Protein AF-A0A949URL6-F1 (afdb_monomer_lite)

Secondary structure (DSSP, 8-state):
------S-----SEEEEEEE-SSEEEEEEE-TTEEEEEEEETTT--EEEEEEEPPHHHHHHHHHH-TTS-HHHHHHHHHHHHHHHHHHHHHHHHHHH-HHHHHHHHHHHHHHHHHHHHHHHHH--

Radius of gyration: 26.57 Å; chains: 1; bounding box: 59×35×74 Å

pLDDT: mean 86.91, std 13.61, range [35.41, 98.38]

Foldseek 3Di:
DPPDPPVPPDFDAAWDDWDDDPFKIWTWGDALQWIKIWIAGPVVRDIDIDTGGDDPVSSVVCLQVCPRPDPVSVVVNVVVVVVVVVVVVVVVVVLVVPVVCVVVVVVVVVVVVVVVVVVVVVVPD

Structure (mmCIF, N/CA/C/O backbone):
data_AF-A0A949URL6-F1
#
_entry.id   AF-A0A949URL6-F1
#
loop_
_atom_site.group_PDB
_atom_site.id
_atom_site.type_symbol
_atom_site.label_atom_id
_atom_site.label_alt_id
_atom_site.label_comp_id
_atom_site.label_asym_id
_atom_site.label_entity_id
_atom_site.label_seq_id
_atom_site.pdbx_PDB_ins_code
_atom_site.Cartn_x
_atom_site.Cartn_y
_atom_site.Cartn_z
_atom_site.occupancy
_atom_site.B_iso_or_equiv
_atom_site.auth_seq_id
_atom_site.auth_comp_id
_atom_site.auth_asym_id
_atom_site.auth_atom_id
_atom_site.pdbx_PDB_model_num
ATOM 1 N N . MET A 1 1 ? -20.071 1.019 42.632 1.00 35.41 1 MET A N 1
ATOM 2 C CA . MET A 1 1 ? -19.657 2.216 41.868 1.00 35.41 1 MET A CA 1
ATOM 3 C C . MET A 1 1 ? -19.314 1.781 40.452 1.00 35.41 1 MET A C 1
ATOM 5 O O . MET A 1 1 ? -18.217 1.295 40.223 1.00 35.41 1 MET A O 1
ATOM 9 N N . TYR A 1 2 ? -20.278 1.864 39.535 1.00 40.75 2 TYR A N 1
ATOM 10 C CA . TYR A 1 2 ? -20.090 1.543 38.118 1.00 40.75 2 TYR A CA 1
ATOM 11 C C . TYR A 1 2 ? -19.384 2.746 37.477 1.00 40.75 2 TYR A C 1
ATOM 13 O O . TYR A 1 2 ? -19.979 3.820 37.377 1.00 40.75 2 TYR A O 1
ATOM 21 N N . LYS A 1 3 ? -18.091 2.620 37.152 1.00 37.50 3 LYS A N 1
ATOM 22 C CA . LYS A 1 3 ? -17.360 3.667 36.428 1.00 37.50 3 LYS A CA 1
ATOM 23 C C . LYS A 1 3 ? -17.952 3.749 35.024 1.00 37.50 3 LYS A C 1
ATOM 25 O O . LYS A 1 3 ? -17.732 2.878 34.193 1.00 37.50 3 LYS A O 1
ATOM 30 N N . ARG A 1 4 ? -18.738 4.795 34.813 1.00 42.22 4 ARG A N 1
ATOM 31 C CA . ARG A 1 4 ? -19.220 5.279 33.527 1.00 42.22 4 ARG A CA 1
ATOM 32 C C . ARG A 1 4 ? -17.999 5.509 32.624 1.00 42.22 4 ARG A C 1
ATOM 34 O O . ARG A 1 4 ? -17.253 6.457 32.844 1.00 42.22 4 ARG A O 1
ATOM 41 N N . GLN A 1 5 ? -17.754 4.580 31.696 1.00 48.72 5 GLN A N 1
ATOM 42 C CA . GLN A 1 5 ? -16.789 4.713 30.602 1.00 48.72 5 GLN A CA 1
ATOM 43 C C . GLN A 1 5 ? -17.334 5.758 29.620 1.00 48.72 5 GLN A C 1
ATOM 45 O O . GLN A 1 5 ? -17.949 5.438 28.611 1.00 48.72 5 GLN A O 1
ATOM 50 N N . GLU A 1 6 ? -17.182 7.025 29.993 1.00 43.28 6 GLU A N 1
ATOM 51 C CA . GLU A 1 6 ? -17.348 8.194 29.122 1.00 43.28 6 GLU A CA 1
ATOM 52 C C . GLU A 1 6 ? -16.005 8.653 28.535 1.00 43.28 6 GLU A C 1
ATOM 54 O O . GLU A 1 6 ? -15.913 9.737 27.967 1.00 43.28 6 GLU A O 1
ATOM 59 N N . ASP A 1 7 ? -14.962 7.823 28.629 1.00 44.28 7 ASP A N 1
ATOM 60 C CA . ASP A 1 7 ? -13.796 7.979 27.771 1.00 44.28 7 ASP A CA 1
ATOM 61 C C . ASP A 1 7 ? -14.246 7.602 26.359 1.00 44.28 7 ASP A C 1
ATOM 63 O O . ASP A 1 7 ? -14.513 6.431 26.090 1.00 44.28 7 ASP A O 1
ATOM 67 N N . GLU A 1 8 ? -14.411 8.603 25.489 1.00 52.16 8 GLU A N 1
ATOM 68 C CA . GLU A 1 8 ? -14.660 8.445 24.055 1.00 52.16 8 GLU A CA 1
ATOM 69 C C . GLU A 1 8 ? -13.860 7.250 23.529 1.00 52.16 8 GLU A C 1
ATOM 71 O O . GLU A 1 8 ? -12.637 7.327 23.389 1.00 52.16 8 GLU A O 1
ATOM 76 N N . ALA A 1 9 ? -14.535 6.122 23.281 1.00 62.66 9 ALA A N 1
ATOM 77 C CA . ALA A 1 9 ? -13.891 4.932 22.756 1.00 62.66 9 ALA A CA 1
ATOM 78 C C . ALA A 1 9 ? -13.362 5.276 21.363 1.00 62.66 9 ALA A C 1
ATOM 80 O O . ALA A 1 9 ? -14.089 5.284 20.368 1.00 62.66 9 ALA A O 1
ATOM 81 N N . ARG A 1 10 ? -12.095 5.684 21.313 1.00 71.69 10 ARG A N 1
ATOM 82 C CA . ARG A 1 10 ? -11.473 6.246 20.125 1.00 71.69 10 ARG A CA 1
ATOM 83 C C . ARG A 1 10 ? -11.150 5.114 19.163 1.00 71.69 10 ARG A C 1
ATOM 85 O O . ARG A 1 10 ? -10.080 4.516 19.214 1.00 71.69 10 ARG A O 1
ATOM 92 N N . VAL A 1 11 ? -12.097 4.847 18.275 1.00 82.69 11 VAL A N 1
ATOM 93 C CA . VAL A 1 11 ? -11.948 3.906 17.165 1.00 82.69 11 VAL A CA 1
ATOM 94 C C . VAL A 1 11 ? -10.942 4.462 16.154 1.00 82.69 11 VAL A C 1
ATOM 96 O O . VAL A 1 11 ? -10.930 5.662 15.858 1.00 82.69 11 VAL A O 1
ATOM 99 N N . ILE A 1 12 ? -10.085 3.594 15.616 1.00 87.94 12 ILE A N 1
ATOM 100 C CA . ILE A 1 12 ? -9.118 3.929 14.570 1.00 87.94 12 ILE A CA 1
ATOM 101 C C . ILE A 1 12 ? -9.513 3.205 13.283 1.00 87.94 12 ILE A C 1
ATOM 103 O O . ILE A 1 12 ? -9.839 2.023 13.278 1.00 87.94 12 ILE A O 1
ATOM 107 N N . GLY A 1 13 ? -9.454 3.933 12.170 1.00 88.31 13 GLY A N 1
ATOM 108 C CA . GLY A 1 13 ? -9.759 3.391 10.851 1.00 88.31 13 GLY A CA 1
ATOM 109 C C . GLY A 1 13 ? -11.198 3.635 10.409 1.00 88.31 13 GLY A C 1
ATOM 110 O O . GLY A 1 13 ? -12.008 4.236 11.112 1.00 88.31 13 GLY A O 1
ATOM 111 N N . ALA A 1 14 ? -11.488 3.220 9.180 1.00 89.00 14 ALA A N 1
ATOM 112 C CA . ALA A 1 14 ? -12.812 3.318 8.585 1.00 89.00 14 ALA A CA 1
ATOM 113 C C . ALA A 1 14 ? -13.562 1.996 8.767 1.00 89.00 14 ALA A C 1
ATOM 115 O O . ALA A 1 14 ? -12.952 0.926 8.736 1.00 89.00 14 ALA A O 1
ATOM 116 N N . PHE A 1 15 ? -14.885 2.066 8.922 1.00 91.19 15 PHE A N 1
ATOM 117 C CA . PHE A 1 15 ? -15.724 0.871 8.953 1.00 91.19 15 PHE A CA 1
ATOM 118 C C . PHE A 1 15 ? -15.523 0.054 7.674 1.00 91.19 15 PHE A C 1
ATOM 120 O O . PHE A 1 15 ? -15.580 0.596 6.567 1.00 91.19 15 PHE A O 1
ATOM 127 N N . LYS A 1 16 ? -15.294 -1.249 7.836 1.00 91.75 16 LYS A N 1
ATOM 128 C CA . LYS A 1 16 ? -14.995 -2.150 6.723 1.00 91.75 16 LYS A CA 1
ATOM 129 C C . LYS A 1 16 ? -15.981 -3.290 6.599 1.00 91.75 16 LYS A C 1
ATOM 131 O O . LYS A 1 16 ? -16.385 -3.621 5.488 1.00 91.75 16 LYS A O 1
ATOM 136 N N . ALA A 1 17 ? -16.328 -3.906 7.719 1.00 92.81 17 ALA A N 1
ATOM 137 C CA . ALA A 1 17 ? -17.240 -5.032 7.738 1.00 92.81 17 ALA A CA 1
ATOM 138 C C . ALA A 1 17 ? -17.925 -5.138 9.097 1.00 92.81 17 ALA A C 1
ATOM 140 O O . ALA A 1 17 ? -17.345 -4.788 10.124 1.00 92.81 17 ALA A O 1
ATOM 141 N N . ALA A 1 18 ? -19.140 -5.666 9.075 1.00 93.38 18 ALA A N 1
ATOM 142 C CA . ALA A 1 18 ? -19.836 -6.155 10.247 1.00 93.38 18 ALA A CA 1
ATOM 143 C C . ALA A 1 18 ? -20.157 -7.627 10.004 1.00 93.38 18 ALA A C 1
ATOM 145 O O . ALA A 1 18 ? -20.690 -7.966 8.946 1.00 93.38 18 ALA A O 1
ATOM 146 N N . ASP A 1 19 ? -19.821 -8.469 10.968 1.00 93.31 19 ASP A N 1
ATOM 147 C CA . ASP A 1 19 ? -20.302 -9.839 11.048 1.00 93.31 19 ASP A CA 1
ATOM 148 C C . ASP A 1 19 ? -21.380 -9.894 12.130 1.00 93.31 19 ASP A C 1
ATOM 150 O O . ASP A 1 19 ? -21.182 -9.387 13.236 1.00 93.31 19 ASP A O 1
ATOM 154 N N . ILE A 1 20 ? -22.554 -10.414 11.784 1.00 93.12 20 ILE A N 1
ATOM 155 C CA . ILE A 1 20 ? -23.735 -10.390 12.647 1.00 93.12 20 ILE A CA 1
ATOM 156 C C . ILE A 1 20 ? -24.217 -11.824 12.807 1.00 93.12 20 ILE A C 1
ATOM 158 O O . ILE A 1 20 ? -24.828 -12.395 11.899 1.00 93.12 20 ILE A O 1
ATOM 162 N N . SER A 1 21 ? -24.009 -12.368 13.997 1.00 90.50 21 SER A N 1
ATOM 163 C CA . SER A 1 21 ? -24.449 -13.703 14.374 1.00 90.50 21 SER A CA 1
ATOM 164 C C . SER A 1 21 ? -25.707 -13.644 15.247 1.00 90.50 21 SER A C 1
ATOM 166 O O . SER A 1 21 ? -26.224 -12.583 15.624 1.00 90.50 21 SER A O 1
ATOM 168 N N . LYS A 1 22 ? -26.243 -14.822 15.592 1.00 87.44 22 LYS A N 1
ATOM 169 C CA . LYS A 1 22 ? -27.342 -14.924 16.568 1.00 87.44 22 LYS A CA 1
ATOM 170 C C . LYS A 1 22 ? -26.933 -14.439 17.960 1.00 87.44 22 LYS A C 1
ATOM 172 O O . LYS A 1 22 ? -27.757 -13.821 18.623 1.00 87.44 22 LYS A O 1
ATOM 177 N N . PHE A 1 23 ? -25.692 -14.707 18.360 1.00 88.69 23 PHE A N 1
ATOM 178 C CA . PHE A 1 23 ? -25.201 -14.494 19.723 1.00 88.69 23 PHE A CA 1
ATOM 179 C C . PHE A 1 23 ? -24.257 -13.296 19.846 1.00 88.69 23 PHE A C 1
ATOM 181 O O . PHE A 1 23 ? -24.221 -12.659 20.889 1.00 88.69 23 PHE A O 1
ATOM 188 N N . ASP A 1 24 ? -23.560 -12.933 18.772 1.00 89.50 24 ASP A N 1
ATOM 189 C CA . ASP A 1 24 ? -22.579 -11.851 18.764 1.00 89.50 24 ASP A CA 1
ATOM 190 C C . ASP A 1 24 ? -22.745 -10.917 17.556 1.00 89.50 24 ASP A C 1
ATOM 192 O O . ASP A 1 24 ? -23.417 -11.237 16.569 1.00 89.50 24 ASP A O 1
ATOM 196 N N . VAL A 1 25 ? -22.154 -9.729 17.663 1.00 92.88 25 VAL A N 1
ATOM 197 C CA . VAL A 1 25 ? -21.933 -8.793 16.559 1.00 92.88 25 VAL A CA 1
ATOM 198 C C . VAL A 1 25 ? -20.482 -8.342 16.598 1.00 92.88 25 VAL A C 1
ATOM 200 O O . VAL A 1 25 ? -20.031 -7.781 17.593 1.00 92.88 25 VAL A O 1
ATOM 203 N N . THR A 1 26 ? -19.762 -8.535 15.499 1.00 93.50 26 THR A N 1
ATOM 204 C CA . THR A 1 26 ? -18.368 -8.112 15.354 1.00 93.50 26 THR A CA 1
ATOM 205 C C . THR A 1 26 ? -18.260 -7.009 14.307 1.00 93.50 26 THR A C 1
ATOM 207 O O . THR A 1 26 ? -18.526 -7.236 13.128 1.00 93.50 26 THR A O 1
ATOM 210 N N . LEU A 1 27 ? -17.830 -5.812 14.698 1.00 93.56 27 LEU A N 1
ATOM 211 C CA . LEU A 1 27 ? -17.559 -4.701 13.784 1.00 93.56 27 LEU A CA 1
ATOM 212 C C . LEU A 1 27 ? -16.052 -4.559 13.585 1.00 93.56 27 LEU A C 1
ATOM 214 O O . LEU A 1 27 ? -15.284 -4.514 14.545 1.00 93.56 27 LEU A O 1
ATOM 218 N N . ARG A 1 28 ? -15.628 -4.451 12.327 1.00 93.62 28 ARG A N 1
ATOM 219 C CA . ARG A 1 28 ? -14.226 -4.280 11.951 1.00 93.62 28 ARG A CA 1
ATOM 220 C C . ARG A 1 28 ? -14.010 -2.922 11.310 1.00 93.62 28 ARG A C 1
ATOM 222 O O . ARG A 1 28 ? -14.601 -2.606 10.271 1.00 93.62 28 ARG A O 1
ATOM 229 N N . TYR A 1 29 ? -13.099 -2.167 11.899 1.00 93.44 29 TYR A N 1
ATOM 230 C CA . TYR A 1 29 ? -12.584 -0.915 11.379 1.00 93.44 29 TYR A CA 1
ATOM 231 C C . TYR A 1 29 ? -11.135 -1.136 10.967 1.00 93.44 29 TYR A C 1
ATOM 233 O O . TYR A 1 29 ? -10.354 -1.719 11.715 1.00 93.44 29 TYR A O 1
ATOM 241 N N . THR A 1 30 ? -10.786 -0.702 9.762 1.00 92.25 30 THR A N 1
ATOM 242 C CA . THR A 1 30 ? -9.428 -0.844 9.236 1.00 92.25 30 THR A CA 1
ATOM 243 C C . THR A 1 30 ? -8.929 0.495 8.743 1.00 92.25 30 THR A C 1
ATOM 245 O O . THR A 1 30 ? -9.663 1.257 8.103 1.00 92.25 30 THR A O 1
ATOM 248 N N . GLY A 1 31 ? -7.670 0.798 9.025 1.00 91.44 31 GLY A N 1
ATOM 249 C CA . GLY A 1 31 ? -7.067 2.047 8.600 1.00 91.44 31 GLY A CA 1
ATOM 250 C C . GLY A 1 31 ? -5.563 1.953 8.442 1.00 91.44 31 GLY A C 1
ATOM 251 O O . GLY A 1 31 ? -4.886 1.077 8.963 1.00 91.44 31 GLY A O 1
ATOM 252 N N . VAL A 1 32 ? -5.005 2.945 7.754 1.00 92.50 32 VAL A N 1
ATOM 253 C CA . VAL A 1 32 ? -3.552 3.054 7.571 1.00 92.50 32 VAL A CA 1
ATOM 254 C C . VAL A 1 32 ? -2.805 3.117 8.912 1.00 92.50 32 VAL A C 1
ATOM 256 O O . VAL A 1 32 ? -1.683 2.630 9.011 1.00 92.50 32 VAL A O 1
ATOM 259 N N . LYS A 1 33 ? -3.432 3.713 9.934 1.00 91.25 33 LYS A N 1
ATOM 260 C CA . LYS A 1 33 ? -2.859 3.954 11.268 1.00 91.25 33 LYS A CA 1
ATOM 261 C C . LYS A 1 33 ? -3.126 2.835 12.278 1.00 91.25 33 LYS A C 1
ATOM 263 O O . LYS A 1 33 ? -2.661 2.948 13.408 1.00 91.25 33 LYS A O 1
ATOM 268 N N . GLY A 1 34 ? -3.860 1.797 11.901 1.00 91.06 34 GLY A N 1
ATOM 269 C CA . GLY A 1 34 ? -4.278 0.741 12.811 1.00 91.06 34 GLY A CA 1
ATOM 270 C C . GLY A 1 34 ? -5.721 0.337 12.583 1.00 91.06 34 GLY A C 1
ATOM 271 O O . GLY A 1 34 ? -6.454 0.992 11.831 1.00 91.06 34 GLY A O 1
ATOM 272 N N . ASP A 1 35 ? -6.089 -0.724 13.281 1.00 92.44 35 ASP A N 1
ATOM 273 C CA . ASP A 1 35 ? -7.371 -1.391 13.160 1.00 92.44 35 ASP A CA 1
ATOM 274 C C . ASP A 1 35 ? -8.112 -1.336 14.498 1.00 92.44 35 ASP A C 1
ATOM 276 O O . ASP A 1 35 ? -7.535 -1.120 15.568 1.00 92.44 35 ASP A O 1
ATOM 280 N N . THR A 1 36 ? -9.429 -1.474 14.445 1.00 94.19 36 THR A N 1
ATOM 281 C CA . THR A 1 36 ? -10.255 -1.598 15.644 1.00 94.19 36 THR A CA 1
ATOM 282 C C . THR A 1 36 ? -11.273 -2.702 15.440 1.00 94.19 36 THR A C 1
ATOM 284 O O . THR A 1 36 ? -11.970 -2.746 14.421 1.00 94.19 36 THR A O 1
ATOM 287 N N . LEU A 1 37 ? -11.354 -3.592 16.420 1.00 92.88 37 LEU A N 1
ATOM 288 C CA . LEU A 1 37 ? -12.338 -4.653 16.499 1.00 92.88 37 LEU A CA 1
ATOM 289 C C . LEU A 1 37 ? -13.305 -4.317 17.630 1.00 92.88 37 LEU A C 1
ATOM 291 O O . LEU A 1 37 ? -12.890 -4.074 18.757 1.00 92.88 37 LEU A O 1
ATOM 295 N N . VAL A 1 38 ? -14.594 -4.277 17.320 1.00 92.62 38 VAL A N 1
ATOM 296 C CA . VAL A 1 38 ? -15.643 -4.118 18.327 1.00 92.62 38 VAL A CA 1
ATOM 297 C C . VAL A 1 38 ? -16.425 -5.415 18.364 1.00 92.62 38 VAL A C 1
ATOM 299 O O . VAL A 1 38 ? -17.041 -5.784 17.365 1.00 92.62 38 VAL A O 1
ATOM 302 N N . PHE A 1 39 ? -16.390 -6.100 19.494 1.00 92.12 39 PHE A N 1
ATOM 303 C CA . PHE A 1 39 ? -17.141 -7.319 19.739 1.00 92.12 39 PHE A CA 1
ATOM 304 C C . PHE A 1 39 ? -18.300 -7.009 20.684 1.00 92.12 39 PHE A C 1
ATOM 306 O O . PHE A 1 39 ? -18.098 -6.421 21.741 1.00 92.12 39 PHE A O 1
ATOM 313 N N . ILE A 1 40 ? -19.521 -7.367 20.304 1.00 92.06 40 ILE A N 1
ATOM 314 C CA . ILE A 1 40 ? -20.729 -7.119 21.092 1.00 92.06 40 ILE A CA 1
ATOM 315 C C . ILE A 1 40 ? -21.413 -8.457 21.332 1.00 92.06 40 ILE A C 1
ATOM 317 O O . ILE A 1 40 ? -21.884 -9.094 20.390 1.00 92.06 40 ILE A O 1
ATOM 321 N N . ASP A 1 41 ? -21.516 -8.850 22.592 1.00 91.50 41 ASP A N 1
ATOM 322 C CA . ASP A 1 41 ? -22.320 -9.987 23.020 1.00 91.50 41 ASP A CA 1
ATOM 323 C C . ASP A 1 41 ? -23.794 -9.557 23.101 1.00 91.50 41 ASP A C 1
ATOM 325 O O . ASP A 1 41 ? -24.153 -8.583 23.771 1.00 91.50 41 ASP A O 1
ATOM 329 N N . ARG A 1 42 ? -24.667 -10.267 22.382 1.00 87.69 42 ARG A N 1
ATOM 330 C CA . ARG A 1 42 ? -26.097 -9.944 22.289 1.00 87.69 42 ARG A CA 1
ATOM 331 C C . ARG A 1 42 ? -26.919 -10.497 23.449 1.00 87.69 42 ARG A C 1
ATOM 333 O O . ARG A 1 42 ? -28.033 -10.017 23.654 1.00 87.69 42 ARG A O 1
ATOM 340 N N . GLU A 1 43 ? -26.417 -11.496 24.166 1.00 88.75 43 GLU A N 1
ATOM 341 C CA . GLU A 1 43 ? -27.088 -12.079 25.330 1.00 88.75 43 GLU A CA 1
ATOM 342 C C . GLU A 1 43 ? -26.849 -11.229 26.577 1.00 88.75 43 GLU A C 1
ATOM 344 O O . GLU A 1 43 ? -27.777 -10.977 27.348 1.00 88.75 43 GLU A O 1
ATOM 349 N N . THR A 1 44 ? -25.616 -10.751 26.756 1.00 86.88 44 THR A N 1
ATOM 350 C CA . THR A 1 44 ? -25.229 -9.941 27.921 1.00 86.88 44 THR A CA 1
ATOM 351 C C . THR A 1 44 ? -25.325 -8.437 27.666 1.00 86.88 44 THR A C 1
ATOM 353 O O . THR A 1 44 ? -25.420 -7.656 28.614 1.00 86.88 44 THR A O 1
ATOM 356 N N . GLY A 1 45 ? -25.319 -8.017 26.397 1.00 83.56 45 GLY A N 1
ATOM 357 C CA . GLY A 1 45 ? -25.280 -6.608 26.000 1.00 83.56 45 GLY A CA 1
ATOM 358 C C . GLY A 1 45 ? -23.925 -5.939 26.252 1.00 83.56 45 GLY A C 1
ATOM 359 O O . GLY A 1 45 ? -23.836 -4.711 26.192 1.00 83.56 45 GLY A O 1
ATOM 360 N N . LEU A 1 46 ? -22.884 -6.717 26.563 1.00 87.31 46 LEU A N 1
ATOM 361 C CA . LEU A 1 46 ? -21.533 -6.214 26.793 1.00 87.31 46 LEU A CA 1
ATOM 362 C C . LEU A 1 46 ? -20.813 -5.997 25.460 1.00 87.31 46 LEU A C 1
ATOM 364 O O . LEU A 1 46 ? -20.854 -6.847 24.572 1.00 87.31 46 LEU A O 1
ATOM 368 N N . ALA A 1 47 ? -20.141 -4.853 25.336 1.00 87.38 47 ALA A N 1
ATOM 369 C CA . ALA A 1 47 ? -19.315 -4.515 24.186 1.00 87.38 47 ALA A CA 1
ATOM 370 C C . ALA A 1 47 ? -17.847 -4.401 24.610 1.00 87.38 47 ALA A C 1
ATOM 372 O O . ALA A 1 47 ? -17.518 -3.655 25.534 1.00 87.38 47 ALA A O 1
ATOM 373 N N . GLU A 1 48 ? -16.977 -5.118 23.912 1.00 89.50 48 GLU A N 1
ATOM 374 C CA . GLU A 1 48 ? -15.528 -5.080 24.058 1.00 89.50 48 GLU A CA 1
ATOM 375 C C . GLU A 1 48 ? -14.909 -4.430 22.818 1.00 89.50 48 GLU A C 1
ATOM 377 O O . GLU A 1 48 ? -15.312 -4.692 21.684 1.00 89.50 48 GLU A O 1
ATOM 382 N N . ILE A 1 49 ? -13.956 -3.525 23.036 1.00 90.06 49 ILE A N 1
ATOM 383 C CA . ILE A 1 49 ? -13.311 -2.755 21.973 1.00 90.06 49 ILE A CA 1
ATOM 384 C C . ILE A 1 49 ? -11.812 -3.005 22.058 1.00 90.06 49 ILE A C 1
ATOM 386 O O . ILE A 1 49 ? -11.165 -2.614 23.029 1.00 90.06 49 ILE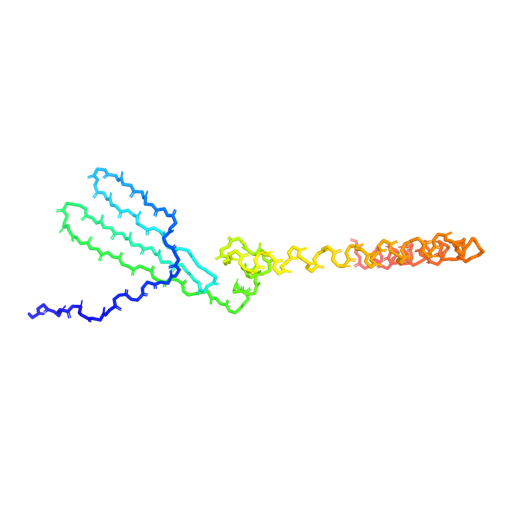 A O 1
ATOM 390 N N . GLU A 1 50 ? -11.264 -3.612 21.015 1.00 90.44 50 GLU A N 1
ATOM 391 C CA . GLU A 1 50 ? -9.839 -3.867 20.858 1.00 90.44 50 GLU A CA 1
ATOM 392 C C . GLU A 1 50 ? -9.276 -2.931 19.786 1.00 90.44 50 GLU A C 1
ATOM 394 O O . GLU A 1 50 ? -9.699 -2.948 18.629 1.00 90.44 50 GLU A O 1
ATOM 399 N N . VAL A 1 51 ? -8.331 -2.074 20.177 1.00 91.38 51 VAL A N 1
ATOM 400 C CA . VAL A 1 51 ? -7.668 -1.123 19.275 1.00 91.38 51 VAL A CA 1
ATOM 401 C C . VAL A 1 51 ? -6.225 -1.562 19.077 1.00 91.38 51 VAL A C 1
ATOM 403 O O . VAL A 1 51 ? -5.442 -1.556 20.026 1.00 91.38 51 VAL A O 1
ATOM 406 N N . GLU A 1 52 ? -5.857 -1.873 17.835 1.00 91.38 52 GLU A N 1
ATOM 407 C CA . GLU A 1 52 ? -4.501 -2.275 17.465 1.00 91.38 52 GLU A CA 1
ATOM 408 C C . GLU A 1 52 ? -3.828 -1.159 16.640 1.00 91.38 52 GLU A C 1
ATOM 410 O O . GLU A 1 52 ? -4.065 -1.028 15.432 1.00 91.38 52 GLU A O 1
ATOM 415 N N . PRO A 1 53 ? -3.006 -0.292 17.264 1.00 90.94 53 PRO A N 1
ATOM 416 C CA . PRO A 1 53 ? -2.317 0.774 16.548 1.00 90.94 53 PRO A CA 1
ATOM 417 C C . PRO A 1 53 ? -1.204 0.208 15.659 1.00 90.94 53 PRO A C 1
ATOM 419 O O . PRO A 1 53 ? -0.377 -0.594 16.089 1.00 90.94 53 PRO A O 1
ATOM 422 N N . ALA A 1 54 ? -1.124 0.691 14.420 1.00 91.81 54 ALA A N 1
ATOM 423 C CA . ALA A 1 54 ? -0.074 0.283 13.499 1.00 91.81 54 ALA A CA 1
ATOM 424 C C . ALA A 1 54 ? 1.283 0.890 13.895 1.00 91.81 54 ALA A C 1
ATOM 426 O O . ALA A 1 54 ? 1.404 2.086 14.174 1.00 91.81 54 ALA A O 1
ATOM 427 N N . SER A 1 55 ? 2.336 0.074 13.838 1.00 93.94 55 SER A N 1
ATOM 428 C CA . SER A 1 55 ? 3.721 0.541 13.947 1.00 93.94 55 SER A CA 1
ATOM 429 C C . SER A 1 55 ? 4.130 1.385 12.730 1.00 93.94 55 SER A C 1
ATOM 431 O O . SER A 1 55 ? 3.520 1.293 11.666 1.00 93.94 55 SER A O 1
ATOM 433 N N . LEU A 1 56 ? 5.203 2.179 12.839 1.00 95.12 56 LEU A N 1
ATOM 434 C CA . LEU A 1 56 ? 5.696 3.008 11.724 1.00 95.12 56 LEU A CA 1
ATOM 435 C C . LEU A 1 56 ? 5.976 2.196 10.451 1.00 95.12 56 LEU A C 1
ATOM 437 O O . LEU A 1 56 ? 5.637 2.630 9.352 1.00 95.12 56 LEU A O 1
ATOM 441 N N . THR A 1 57 ? 6.555 1.003 10.594 1.00 94.75 57 THR A N 1
ATOM 442 C CA . THR A 1 57 ? 6.820 0.098 9.469 1.00 94.75 57 THR A CA 1
ATOM 443 C C . THR A 1 57 ? 5.524 -0.382 8.820 1.00 94.75 57 THR A C 1
ATOM 445 O O . THR 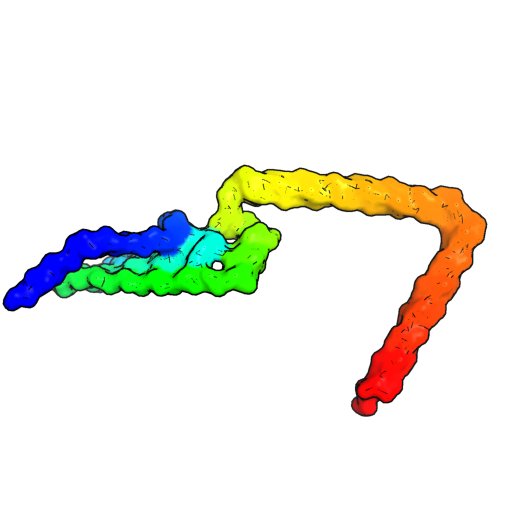A 1 57 ? 5.418 -0.376 7.594 1.00 94.75 57 THR A O 1
ATOM 448 N N . SER A 1 58 ? 4.515 -0.719 9.626 1.00 91.94 58 SER A N 1
ATOM 449 C CA . SER A 1 58 ? 3.189 -1.132 9.151 1.00 91.94 58 SER A CA 1
ATOM 450 C C . SER A 1 58 ? 2.450 0.012 8.462 1.00 91.94 58 SER A C 1
ATOM 452 O O . SER A 1 58 ? 1.850 -0.188 7.411 1.00 91.94 58 SER A O 1
ATOM 454 N N . ILE A 1 59 ? 2.557 1.234 8.991 1.00 93.19 59 ILE A N 1
ATOM 455 C CA . ILE A 1 59 ? 2.013 2.441 8.361 1.00 93.19 59 ILE A CA 1
ATOM 456 C C . ILE A 1 59 ? 2.638 2.621 6.975 1.00 93.19 59 ILE A C 1
ATOM 458 O O . ILE A 1 59 ? 1.910 2.698 5.988 1.00 93.19 59 ILE A O 1
ATOM 462 N N . ILE A 1 60 ? 3.970 2.621 6.870 1.00 94.94 60 ILE A N 1
ATOM 463 C CA . ILE A 1 60 ? 4.666 2.770 5.581 1.00 94.94 60 ILE A CA 1
ATOM 464 C C . ILE A 1 60 ? 4.248 1.662 4.607 1.00 94.94 60 ILE A C 1
ATOM 466 O O . ILE A 1 60 ? 3.931 1.955 3.454 1.00 94.94 60 ILE A O 1
ATOM 470 N N . HIS A 1 61 ? 4.178 0.411 5.068 1.00 93.25 61 HIS A N 1
ATOM 471 C CA . HIS A 1 61 ? 3.708 -0.715 4.261 1.00 93.25 61 HIS A CA 1
ATOM 472 C C . HIS A 1 61 ? 2.277 -0.487 3.743 1.00 93.25 61 HIS A C 1
ATOM 474 O O . HIS A 1 61 ? 2.000 -0.678 2.556 1.00 93.25 61 HIS A O 1
ATOM 480 N N . ASN A 1 62 ? 1.372 -0.036 4.613 1.00 92.69 62 ASN A N 1
ATOM 481 C CA . ASN A 1 62 ? -0.026 0.225 4.279 1.00 92.69 62 ASN A CA 1
ATOM 482 C C . ASN A 1 62 ? -0.181 1.400 3.301 1.00 92.69 62 ASN A C 1
ATOM 484 O O . ASN A 1 62 ? -0.979 1.298 2.365 1.00 92.69 62 ASN A O 1
ATOM 488 N N . LEU A 1 63 ? 0.596 2.481 3.464 1.00 94.06 63 LEU A N 1
ATOM 489 C CA . LEU A 1 63 ? 0.637 3.589 2.501 1.00 94.06 63 LEU A CA 1
ATOM 490 C C . LEU A 1 63 ? 1.199 3.133 1.153 1.00 94.06 63 LEU A C 1
ATOM 492 O O . LEU A 1 63 ? 0.606 3.452 0.127 1.00 94.06 63 LEU A O 1
ATOM 496 N N . HIS A 1 64 ? 2.300 2.379 1.141 1.00 93.19 64 HIS A N 1
ATOM 497 C CA . HIS A 1 64 ? 2.910 1.883 -0.094 1.00 93.19 64 HIS A CA 1
ATOM 498 C C . HIS A 1 64 ? 1.953 0.973 -0.872 1.00 93.19 64 HIS A C 1
ATOM 500 O O . HIS A 1 64 ? 1.793 1.121 -2.080 1.00 93.19 64 HIS A O 1
ATOM 506 N N . ARG A 1 65 ? 1.262 0.059 -0.179 1.00 91.00 65 ARG A N 1
ATOM 507 C CA . ARG A 1 65 ? 0.249 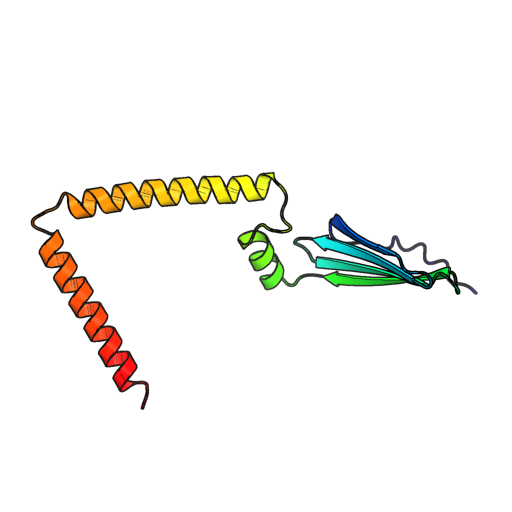-0.805 -0.802 1.00 91.00 65 ARG A CA 1
ATOM 508 C C . ARG A 1 65 ? -0.997 -0.024 -1.232 1.00 91.00 65 ARG A C 1
ATOM 510 O O . ARG A 1 65 ? -1.741 -0.484 -2.092 1.00 91.00 65 ARG A O 1
ATOM 517 N N . GLY A 1 66 ? -1.292 1.095 -0.573 1.00 91.69 66 GLY A N 1
ATOM 518 C CA . GLY A 1 66 ? -2.434 1.963 -0.853 1.00 91.69 66 GLY A CA 1
ATOM 519 C C . GLY A 1 66 ? -3.813 1.361 -0.551 1.00 91.69 66 GLY A C 1
ATOM 520 O O . GLY A 1 66 ? -4.801 2.078 -0.649 1.00 91.69 66 GLY A O 1
ATOM 521 N N . LYS A 1 67 ? -3.927 0.079 -0.165 1.00 87.12 67 LYS A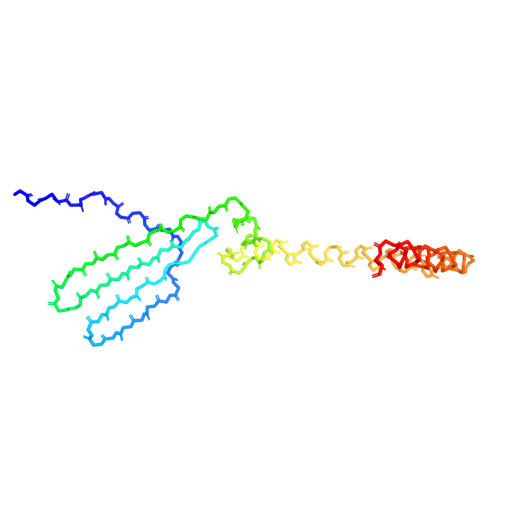 N 1
ATOM 522 C CA . LYS A 1 67 ? -5.208 -0.650 -0.019 1.00 87.12 67 LYS A CA 1
ATOM 523 C C . LYS A 1 67 ? -6.202 0.066 0.901 1.00 87.12 67 LYS A C 1
ATOM 525 O O . LYS A 1 67 ? -7.335 0.319 0.490 1.00 87.12 67 LYS A O 1
ATOM 530 N N . GLU A 1 68 ? -5.738 0.406 2.101 1.00 88.62 68 GLU A N 1
ATOM 531 C CA . GLU A 1 68 ? -6.514 1.057 3.167 1.00 88.62 68 GLU A CA 1
ATOM 532 C C . GLU A 1 68 ? -6.391 2.593 3.125 1.00 88.62 68 GLU A C 1
ATOM 534 O O . GLU A 1 68 ? -6.922 3.292 3.985 1.00 88.62 68 GLU A O 1
ATOM 539 N N . ALA A 1 69 ? -5.663 3.131 2.139 1.00 89.25 69 ALA A N 1
ATOM 540 C CA . ALA A 1 69 ? -5.489 4.564 1.950 1.00 89.25 69 ALA A CA 1
ATOM 541 C C . ALA A 1 69 ? -6.643 5.162 1.126 1.00 89.25 69 ALA A C 1
ATOM 543 O O . ALA A 1 69 ? -7.306 4.478 0.340 1.00 89.25 69 ALA A O 1
ATOM 544 N N . GLY A 1 70 ? -6.877 6.465 1.300 1.00 89.75 70 GLY A N 1
ATOM 545 C CA . GLY A 1 70 ? -7.927 7.191 0.585 1.00 89.75 70 GLY A CA 1
ATOM 546 C C . GLY A 1 70 ? -7.699 7.262 -0.929 1.00 89.75 70 GLY A C 1
ATOM 547 O O . GLY A 1 70 ? -6.582 7.092 -1.418 1.00 89.75 70 GLY A O 1
ATOM 548 N N . ALA A 1 71 ? -8.764 7.572 -1.676 1.00 92.56 71 ALA A N 1
ATOM 549 C CA . ALA A 1 71 ? -8.737 7.641 -3.142 1.00 92.56 71 ALA A CA 1
ATOM 550 C C . ALA A 1 71 ? -7.675 8.614 -3.686 1.00 92.56 71 ALA A C 1
ATOM 552 O O . ALA A 1 71 ? -6.997 8.299 -4.659 1.00 92.56 71 ALA A O 1
ATOM 553 N N . VAL A 1 72 ? -7.472 9.754 -3.015 1.00 95.38 72 VAL A N 1
ATOM 554 C CA . VAL A 1 72 ? -6.438 10.737 -3.382 1.00 95.38 72 VAL A CA 1
ATOM 555 C C . VAL A 1 72 ? -5.039 10.120 -3.329 1.00 95.38 72 VAL A C 1
ATOM 557 O O . VAL A 1 72 ? -4.243 10.323 -4.238 1.00 95.38 72 VAL A O 1
ATOM 560 N N . TRP A 1 73 ? -4.741 9.326 -2.298 1.00 95.12 73 TRP A N 1
ATOM 561 C CA . TRP A 1 73 ? -3.435 8.679 -2.165 1.00 95.12 73 TRP A CA 1
ATOM 562 C C . TRP A 1 73 ? -3.219 7.606 -3.232 1.00 95.12 73 TRP A C 1
ATOM 564 O O . TRP A 1 73 ? -2.144 7.531 -3.820 1.00 95.12 73 TRP A O 1
ATOM 574 N N . LYS A 1 74 ? -4.257 6.819 -3.536 1.00 94.69 74 LYS A N 1
ATOM 575 C CA . LYS A 1 74 ? -4.218 5.851 -4.642 1.00 94.69 74 LYS A CA 1
ATOM 576 C C . LYS A 1 74 ? -3.918 6.544 -5.975 1.00 94.69 74 LYS A C 1
ATOM 578 O O . LYS A 1 74 ? -3.021 6.111 -6.685 1.00 94.69 74 LYS A O 1
ATOM 583 N N . ALA A 1 75 ? -4.567 7.678 -6.249 1.00 96.44 75 ALA A N 1
ATOM 584 C CA . ALA A 1 75 ? -4.295 8.467 -7.450 1.00 96.44 75 ALA A CA 1
ATOM 585 C C . ALA A 1 75 ? -2.847 8.993 -7.503 1.00 96.44 75 ALA A C 1
ATOM 587 O O . ALA A 1 75 ? -2.238 8.986 -8.568 1.00 96.44 75 ALA A O 1
ATOM 588 N N . ILE A 1 76 ? -2.268 9.407 -6.367 1.00 97.00 76 ILE A N 1
ATOM 589 C CA . IL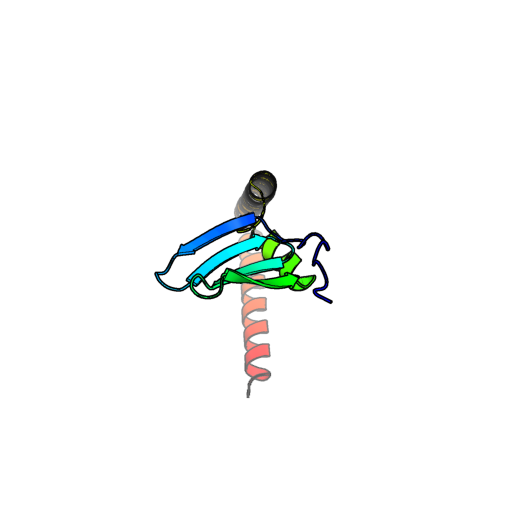E A 1 76 ? -0.851 9.806 -6.293 1.00 97.00 76 ILE A CA 1
ATOM 590 C C . ILE A 1 76 ? 0.063 8.640 -6.692 1.00 97.00 76 ILE A C 1
ATOM 592 O O . ILE A 1 76 ? 0.975 8.835 -7.500 1.00 97.00 76 ILE A O 1
ATOM 596 N N . ILE A 1 77 ? -0.190 7.436 -6.164 1.00 96.12 77 ILE A N 1
ATOM 597 C CA . ILE A 1 77 ? 0.563 6.226 -6.528 1.00 96.12 77 ILE A CA 1
ATOM 598 C C . ILE A 1 77 ? 0.448 5.972 -8.035 1.00 96.12 77 ILE A C 1
ATOM 600 O O . ILE A 1 77 ? 1.477 5.871 -8.704 1.00 96.12 77 ILE A O 1
ATOM 604 N N . ASP A 1 78 ? -0.768 5.949 -8.581 1.00 96.62 78 ASP A N 1
ATOM 605 C CA . ASP A 1 78 ? -1.005 5.650 -9.999 1.00 96.62 78 ASP A CA 1
ATOM 606 C C . ASP A 1 78 ? -0.317 6.665 -10.927 1.00 96.62 78 ASP A C 1
ATOM 608 O O . ASP A 1 78 ? 0.362 6.283 -11.882 1.00 96.62 78 ASP A O 1
ATOM 612 N N . ILE A 1 79 ? -0.411 7.963 -10.619 1.00 98.06 79 ILE A N 1
ATOM 613 C CA . ILE A 1 79 ? 0.249 9.024 -11.395 1.00 98.06 79 ILE A CA 1
ATOM 614 C C . ILE A 1 79 ? 1.771 8.867 -11.336 1.00 98.06 79 ILE A C 1
ATOM 616 O O . ILE A 1 79 ? 2.440 8.950 -12.369 1.00 98.06 79 ILE A O 1
ATOM 620 N N . SER A 1 80 ? 2.332 8.612 -10.150 1.00 97.50 80 SER A N 1
ATOM 621 C CA . SER A 1 80 ? 3.776 8.403 -10.013 1.00 97.50 80 SER A CA 1
ATOM 622 C C . SER A 1 80 ? 4.256 7.192 -10.819 1.00 97.50 80 SER A C 1
ATOM 624 O O . SER A 1 80 ? 5.280 7.278 -11.498 1.00 97.50 80 SER A O 1
ATOM 626 N N . ALA A 1 81 ? 3.482 6.103 -10.824 1.00 97.19 81 ALA A N 1
ATOM 627 C CA . ALA A 1 81 ? 3.787 4.900 -11.584 1.00 97.19 81 ALA A CA 1
ATOM 628 C C . ALA A 1 81 ? 3.782 5.177 -13.094 1.00 97.19 81 ALA A C 1
ATOM 630 O O . ALA A 1 81 ? 4.703 4.754 -13.792 1.00 97.19 81 ALA A O 1
ATOM 631 N N . ILE A 1 82 ? 2.809 5.950 -13.591 1.00 98.38 82 ILE A N 1
ATOM 632 C CA . ILE A 1 82 ? 2.747 6.374 -14.998 1.00 98.38 82 ILE A CA 1
ATOM 633 C C . ILE A 1 82 ? 3.974 7.212 -15.379 1.00 98.38 82 ILE A C 1
ATOM 635 O O . ILE A 1 82 ? 4.576 6.968 -16.425 1.00 98.38 82 ILE A O 1
ATOM 639 N N . ILE A 1 83 ? 4.379 8.170 -14.538 1.00 98.38 83 ILE A N 1
ATOM 640 C CA . ILE A 1 83 ? 5.555 9.015 -14.800 1.00 98.38 83 ILE A CA 1
ATOM 641 C C . ILE A 1 83 ? 6.828 8.167 -14.852 1.00 98.38 83 ILE A C 1
ATOM 643 O O . ILE A 1 83 ? 7.594 8.269 -15.812 1.00 98.38 83 ILE A O 1
ATOM 647 N N . ILE A 1 84 ? 7.046 7.307 -13.854 1.00 97.88 84 ILE A N 1
ATOM 648 C CA . ILE A 1 84 ? 8.223 6.429 -13.798 1.00 97.88 84 ILE A CA 1
ATOM 649 C C . ILE A 1 84 ? 8.249 5.498 -15.013 1.00 97.88 84 ILE A C 1
ATOM 651 O O . ILE A 1 84 ? 9.299 5.330 -15.634 1.00 97.88 84 ILE A O 1
ATOM 655 N N . LEU A 1 85 ? 7.101 4.934 -15.395 1.00 98.19 85 LEU A N 1
ATOM 656 C CA . LEU A 1 85 ? 6.981 4.064 -16.560 1.00 98.19 85 LEU A CA 1
ATOM 657 C C . LEU A 1 85 ? 7.288 4.812 -17.864 1.00 98.19 85 LEU A C 1
ATOM 659 O O . LEU A 1 85 ? 8.052 4.309 -18.687 1.00 98.19 85 LEU A O 1
ATOM 663 N N . ALA A 1 86 ? 6.766 6.028 -18.037 1.00 97.94 86 ALA A N 1
ATOM 664 C CA . ALA A 1 86 ? 7.061 6.859 -19.200 1.00 97.94 86 ALA A CA 1
ATOM 665 C C . ALA A 1 86 ? 8.557 7.203 -19.283 1.00 97.94 86 ALA A C 1
ATOM 667 O O . ALA A 1 86 ? 9.172 7.038 -20.338 1.00 97.94 86 ALA A O 1
ATOM 668 N N . MET A 1 87 ? 9.171 7.614 -18.169 1.00 97.75 87 MET A N 1
ATOM 669 C CA . MET A 1 87 ? 10.609 7.901 -18.117 1.00 97.75 87 MET A CA 1
ATOM 670 C C . MET A 1 87 ? 11.456 6.653 -18.392 1.00 97.75 87 MET A C 1
ATOM 672 O O . MET A 1 87 ? 12.441 6.728 -19.129 1.00 97.75 87 MET A O 1
ATOM 676 N N . SER A 1 88 ? 11.060 5.502 -17.846 1.00 96.69 88 SER A N 1
ATOM 677 C CA . SER A 1 88 ? 11.711 4.216 -18.103 1.00 96.69 88 SER A CA 1
ATOM 678 C C . SER A 1 88 ? 11.645 3.842 -19.584 1.00 96.69 88 SER A C 1
ATOM 680 O O . SER A 1 88 ? 12.663 3.468 -20.164 1.00 96.69 88 SER A O 1
ATOM 682 N N . LEU A 1 89 ? 10.489 4.030 -20.228 1.00 96.25 89 LEU A N 1
ATOM 683 C CA . LEU A 1 89 ? 10.308 3.752 -21.651 1.00 96.25 89 LEU A CA 1
ATOM 684 C C . LEU A 1 89 ? 11.180 4.661 -22.524 1.00 96.25 89 LEU A C 1
ATOM 686 O O . LEU A 1 89 ? 11.820 4.184 -23.459 1.00 96.25 89 LEU A O 1
ATOM 690 N N . VAL A 1 90 ? 11.263 5.953 -22.195 1.00 95.12 90 VAL A N 1
ATOM 691 C CA . VAL A 1 90 ? 12.166 6.891 -22.881 1.00 95.12 90 VAL A CA 1
ATOM 692 C C . VAL A 1 90 ? 13.619 6.436 -22.740 1.00 95.12 90 VAL A C 1
ATOM 694 O O . VAL A 1 90 ? 14.332 6.336 -23.740 1.00 95.12 90 VAL A O 1
ATOM 697 N N . GLY A 1 91 ? 14.052 6.101 -21.521 1.00 90.44 91 GLY A N 1
ATOM 698 C CA . GLY A 1 91 ? 15.392 5.570 -21.271 1.00 90.44 91 GLY A CA 1
ATOM 699 C C . GLY A 1 91 ? 15.670 4.286 -22.056 1.00 90.44 91 GLY A C 1
ATOM 700 O O . GLY A 1 91 ? 16.744 4.138 -22.638 1.00 90.44 91 GLY A O 1
ATOM 701 N N . PHE A 1 92 ? 14.685 3.393 -22.145 1.00 88.56 92 PHE A N 1
ATOM 702 C CA . PHE A 1 92 ? 14.775 2.145 -22.896 1.00 88.56 92 PHE A CA 1
ATOM 703 C C . PHE A 1 92 ? 14.890 2.372 -24.413 1.00 88.56 92 PHE A C 1
ATOM 705 O O . PHE A 1 92 ? 15.730 1.757 -25.070 1.00 88.56 92 PHE A O 1
ATOM 712 N N . VAL A 1 93 ? 14.117 3.301 -24.981 1.00 88.44 93 VAL A N 1
ATOM 713 C CA . VAL A 1 93 ? 14.218 3.664 -26.406 1.00 88.44 93 VAL A CA 1
ATOM 714 C C . VAL A 1 93 ? 15.579 4.289 -26.719 1.00 88.44 93 VAL A C 1
ATOM 716 O O . VAL A 1 93 ? 16.212 3.923 -27.712 1.00 88.44 93 VAL A O 1
ATOM 719 N N . LEU A 1 94 ? 16.072 5.188 -25.862 1.00 87.38 94 LEU A N 1
ATOM 720 C CA . LEU A 1 94 ? 17.412 5.766 -26.005 1.00 87.38 94 LEU A CA 1
ATOM 721 C C . LEU A 1 94 ? 18.498 4.688 -25.925 1.00 87.38 94 LEU A C 1
ATOM 723 O O . LEU A 1 94 ? 19.429 4.691 -26.731 1.00 87.38 94 LEU A O 1
ATOM 727 N N . PHE A 1 95 ? 18.350 3.738 -25.001 1.00 82.94 95 PHE A N 1
ATOM 728 C CA . PHE A 1 95 ? 19.255 2.601 -24.869 1.00 82.94 95 PHE A CA 1
ATOM 729 C C . PHE A 1 95 ? 19.327 1.765 -26.159 1.00 82.94 95 PHE A C 1
ATOM 731 O O . PHE A 1 95 ? 20.423 1.411 -26.594 1.00 82.94 95 PHE A O 1
ATOM 738 N N . LEU A 1 96 ? 18.190 1.515 -26.818 1.00 80.06 96 LEU A N 1
ATOM 739 C CA . LEU A 1 96 ? 18.133 0.776 -28.088 1.00 80.06 96 LEU A CA 1
ATOM 740 C C . LEU A 1 96 ? 18.647 1.576 -29.296 1.00 80.06 96 LEU A C 1
ATOM 742 O O . LEU A 1 96 ? 19.251 0.999 -30.201 1.00 80.06 96 LEU A O 1
ATOM 746 N N . SER A 1 97 ? 18.437 2.895 -29.314 1.00 80.81 97 SER A N 1
ATOM 747 C CA . SER A 1 97 ? 18.851 3.773 -30.419 1.00 80.81 97 SER A CA 1
ATOM 748 C C . SER A 1 97 ? 20.379 3.831 -30.592 1.00 80.81 97 SER A C 1
ATOM 750 O O . SER A 1 97 ? 20.896 3.943 -31.708 1.00 80.81 97 SER A O 1
ATOM 752 N N . LEU A 1 98 ? 21.146 3.660 -29.510 1.00 78.06 98 LEU A N 1
ATOM 753 C CA . LEU A 1 98 ? 22.611 3.652 -29.552 1.00 78.06 98 LEU A CA 1
ATOM 754 C C . LEU A 1 98 ? 23.165 2.272 -29.963 1.00 78.06 98 LEU A C 1
ATOM 756 O O . LEU A 1 98 ? 23.826 1.577 -29.185 1.00 78.06 98 LEU A O 1
ATOM 760 N N . ARG A 1 99 ? 22.961 1.906 -31.236 1.00 63.53 99 ARG A N 1
ATOM 761 C CA . ARG A 1 99 ? 23.342 0.613 -31.849 1.00 63.53 99 ARG A CA 1
ATOM 762 C C . ARG A 1 99 ? 24.774 0.147 -31.539 1.00 63.53 99 ARG A C 1
ATOM 764 O O . ARG A 1 99 ? 24.994 -1.038 -31.312 1.00 63.53 99 ARG A O 1
ATOM 771 N N . LEU A 1 100 ? 25.747 1.063 -31.514 1.00 60.84 100 LEU A N 1
ATOM 772 C CA . LEU A 1 100 ? 27.159 0.742 -31.243 1.00 60.84 100 LEU A CA 1
ATOM 773 C C . LEU A 1 100 ? 27.458 0.502 -29.753 1.00 60.84 100 LEU A C 1
ATOM 775 O O . LEU A 1 100 ? 28.389 -0.233 -29.434 1.00 60.84 100 LEU A O 1
ATOM 779 N N . ARG A 1 101 ? 26.680 1.089 -28.832 1.00 68.12 101 ARG A N 1
ATOM 780 C CA . ARG A 1 101 ? 26.861 0.886 -27.383 1.00 68.12 101 ARG A CA 1
ATOM 781 C C . ARG A 1 101 ? 26.041 -0.274 -26.848 1.00 68.12 101 ARG A C 1
ATOM 783 O O . ARG A 1 101 ? 26.476 -0.882 -25.880 1.00 68.12 101 ARG A O 1
ATOM 790 N N . LEU A 1 102 ? 24.934 -0.631 -27.501 1.00 72.81 102 LEU A N 1
ATOM 791 C CA . LEU A 1 102 ? 24.072 -1.742 -27.097 1.00 72.81 102 LEU A CA 1
ATOM 792 C C . LEU A 1 102 ? 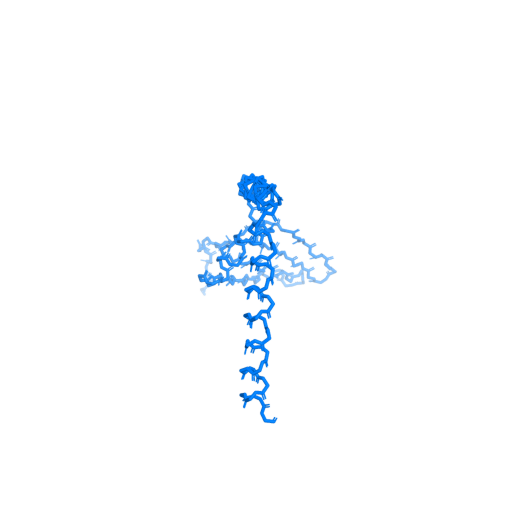24.861 -3.048 -26.910 1.00 72.81 102 LEU A C 1
ATOM 794 O O . LEU A 1 102 ? 24.734 -3.703 -25.881 1.00 72.81 102 LEU A O 1
ATOM 798 N N . ALA A 1 103 ? 25.725 -3.397 -27.869 1.00 75.31 103 ALA A N 1
ATOM 799 C CA . ALA A 1 103 ? 26.543 -4.608 -27.792 1.00 75.31 103 ALA A CA 1
ATOM 800 C C . ALA A 1 103 ? 27.549 -4.563 -26.629 1.00 75.31 103 ALA A C 1
ATOM 802 O O . ALA A 1 103 ? 27.740 -5.560 -25.935 1.00 75.31 103 ALA A O 1
ATOM 803 N N . THR A 1 104 ? 28.176 -3.409 -26.392 1.00 78.19 104 THR A N 1
ATOM 804 C CA . THR A 1 104 ? 29.105 -3.207 -25.271 1.00 78.19 104 THR A CA 1
ATOM 805 C C . THR A 1 104 ? 28.372 -3.278 -23.934 1.00 78.19 104 THR A C 1
ATOM 807 O O . THR A 1 104 ? 28.815 -3.984 -23.033 1.00 78.19 104 THR A O 1
ATOM 810 N N . SER A 1 105 ? 27.214 -2.628 -23.819 1.00 78.56 105 SER A N 1
ATOM 811 C CA . SER A 1 105 ? 26.366 -2.670 -22.628 1.00 78.56 105 SER A CA 1
ATOM 812 C C . SER A 1 105 ? 25.865 -4.083 -22.332 1.00 78.56 105 SER A C 1
ATOM 814 O O . SER A 1 105 ? 25.936 -4.508 -21.184 1.00 78.56 105 SER A O 1
ATOM 816 N N . MET A 1 106 ? 25.451 -4.851 -23.347 1.00 82.62 106 MET A N 1
ATOM 817 C CA . MET A 1 106 ? 25.029 -6.245 -23.163 1.00 82.62 106 MET A CA 1
ATOM 818 C C . MET A 1 106 ? 26.165 -7.119 -22.624 1.00 82.62 106 MET A C 1
ATOM 820 O O . MET A 1 106 ? 25.946 -7.933 -21.732 1.00 82.62 106 MET A O 1
ATOM 824 N N . LYS A 1 107 ? 27.390 -6.927 -23.135 1.00 86.69 107 LYS A N 1
ATOM 825 C CA . LYS A 1 107 ? 28.581 -7.646 -22.658 1.00 86.69 107 LYS A CA 1
ATOM 826 C C . LYS A 1 107 ? 28.904 -7.303 -21.206 1.00 86.69 107 LYS A C 1
ATOM 828 O O . LYS A 1 107 ? 29.193 -8.210 -20.432 1.00 86.69 107 LYS A O 1
ATOM 833 N N . VAL A 1 108 ? 28.819 -6.025 -20.827 1.00 87.00 108 VAL A N 1
ATOM 834 C CA . VAL A 1 108 ? 29.044 -5.595 -19.438 1.00 87.00 108 VAL A CA 1
ATOM 835 C C . VAL A 1 108 ? 27.984 -6.198 -18.518 1.00 87.00 108 VAL A C 1
ATOM 837 O O . VAL A 1 108 ? 28.353 -6.846 -17.545 1.00 87.00 108 VAL A O 1
ATOM 840 N N . ILE A 1 109 ? 26.696 -6.096 -18.866 1.00 87.38 109 ILE A N 1
ATOM 841 C CA . ILE A 1 109 ? 25.601 -6.687 -18.080 1.00 87.38 109 ILE A CA 1
ATOM 842 C C . ILE A 1 109 ? 25.806 -8.198 -17.920 1.00 87.38 109 ILE A C 1
ATOM 844 O O . ILE A 1 109 ? 25.752 -8.701 -16.801 1.00 87.38 109 ILE A O 1
ATOM 848 N N . ALA A 1 110 ? 26.110 -8.915 -19.006 1.00 91.50 110 ALA A N 1
ATOM 849 C CA . ALA A 1 110 ? 26.374 -10.350 -18.953 1.00 91.50 110 ALA A CA 1
ATOM 850 C C . ALA A 1 110 ? 27.564 -10.678 -18.037 1.00 91.50 110 ALA A C 1
ATOM 852 O O . ALA A 1 110 ? 27.461 -11.570 -17.198 1.00 91.50 110 ALA A O 1
ATOM 853 N N . SER A 1 111 ? 28.665 -9.924 -18.139 1.00 93.00 111 SER A N 1
ATOM 854 C CA . SER A 1 111 ? 29.836 -10.115 -17.275 1.00 93.00 111 SER A CA 1
ATOM 855 C C . SER A 1 111 ? 29.531 -9.847 -15.797 1.00 93.00 111 SER A C 1
ATOM 857 O O . SER A 1 111 ? 29.973 -10.609 -14.941 1.00 93.00 111 SER A O 1
ATOM 859 N N . SER A 1 112 ? 28.717 -8.832 -15.487 1.00 91.44 112 SER A N 1
ATOM 860 C CA . SER A 1 112 ? 28.283 -8.528 -14.121 1.00 91.44 112 SER A CA 1
ATOM 861 C C . SER A 1 112 ? 27.363 -9.607 -13.552 1.00 91.44 112 SER A C 1
ATOM 863 O O . SER A 1 112 ? 27.533 -9.988 -12.398 1.00 91.44 112 SER A O 1
ATOM 865 N N . VAL A 1 113 ? 26.425 -10.134 -14.348 1.00 94.75 113 VAL A N 1
ATOM 866 C CA . VAL A 1 113 ? 25.524 -11.222 -13.926 1.00 94.75 113 VAL A CA 1
ATOM 867 C C . VAL A 1 113 ? 26.306 -12.509 -13.665 1.00 94.75 113 VAL A C 1
ATOM 869 O O . VAL A 1 113 ? 26.114 -13.136 -12.626 1.00 94.75 113 VAL A O 1
ATOM 872 N N . VAL A 1 114 ? 27.225 -12.879 -14.563 1.00 95.50 114 VAL A N 1
ATOM 873 C CA . VAL A 1 114 ? 28.099 -14.051 -14.380 1.00 95.50 114 VAL A CA 1
ATOM 874 C C . VAL A 1 114 ? 28.995 -13.875 -13.153 1.00 95.50 114 VAL A C 1
ATOM 876 O O . VAL A 1 114 ? 29.112 -14.795 -12.348 1.00 95.50 114 VAL A O 1
ATOM 879 N N . GLY A 1 115 ? 29.581 -12.687 -12.973 1.00 95.06 115 GLY A N 1
ATOM 880 C CA . GLY A 1 115 ? 30.406 -12.369 -11.808 1.00 95.06 115 GLY A CA 1
ATOM 881 C C . GLY A 1 115 ? 29.632 -12.470 -10.494 1.00 95.06 115 GLY A C 1
ATOM 882 O O . GLY A 1 115 ? 30.102 -13.110 -9.557 1.00 95.06 115 GLY A O 1
ATOM 883 N N . LEU A 1 116 ? 28.422 -11.906 -10.432 1.00 95.12 116 LEU A N 1
ATOM 884 C CA . LEU A 1 116 ? 27.565 -12.000 -9.250 1.00 95.12 116 LEU A CA 1
ATOM 885 C C . LEU A 1 116 ? 27.147 -13.450 -8.968 1.00 95.12 116 LEU A C 1
ATOM 887 O O . LEU A 1 116 ? 27.188 -13.879 -7.819 1.00 95.12 116 LEU A O 1
ATOM 891 N N . GLY A 1 117 ? 26.797 -14.215 -10.005 1.00 94.06 117 GLY A N 1
ATOM 892 C CA . GLY A 1 117 ? 26.457 -15.633 -9.875 1.00 94.06 117 GLY A CA 1
ATOM 893 C C . GLY A 1 117 ? 27.614 -16.470 -9.325 1.00 94.06 117 GLY A C 1
ATOM 894 O O . GLY A 1 117 ? 27.401 -17.283 -8.431 1.00 94.06 117 GLY A O 1
ATOM 895 N N . LEU A 1 118 ? 28.842 -16.222 -9.794 1.00 95.19 118 LEU A N 1
ATOM 896 C CA . LEU A 1 118 ? 30.053 -16.859 -9.267 1.00 95.19 118 LEU A CA 1
ATOM 897 C C . LEU A 1 118 ? 30.311 -16.500 -7.802 1.00 95.19 118 LEU A C 1
ATOM 899 O O . LEU A 1 118 ? 30.662 -17.377 -7.019 1.00 95.19 118 LEU A O 1
ATOM 903 N N . ILE A 1 119 ? 30.120 -15.232 -7.424 1.00 95.62 119 ILE A N 1
ATOM 904 C CA . ILE A 1 119 ? 30.270 -14.785 -6.032 1.00 95.62 119 ILE A CA 1
ATOM 905 C C . ILE A 1 119 ? 29.258 -15.493 -5.135 1.00 95.62 119 ILE A C 1
ATOM 907 O O . ILE A 1 119 ? 29.641 -16.000 -4.085 1.00 95.62 119 ILE A O 1
ATOM 911 N N . ILE A 1 120 ? 27.988 -15.546 -5.547 1.00 95.12 120 ILE A N 1
ATOM 912 C CA . ILE A 1 120 ? 26.939 -16.233 -4.787 1.00 95.12 120 ILE A CA 1
ATOM 913 C C . ILE A 1 120 ? 27.284 -17.715 -4.655 1.00 95.12 120 ILE A C 1
ATOM 915 O O . ILE A 1 120 ? 27.300 -18.215 -3.538 1.00 95.12 120 ILE A O 1
ATOM 919 N N . TRP A 1 121 ? 27.635 -18.381 -5.760 1.00 93.81 121 TRP A N 1
ATOM 920 C CA . TRP A 1 121 ? 28.012 -19.796 -5.764 1.00 93.81 121 TRP A CA 1
ATOM 921 C C . TRP A 1 121 ? 29.199 -20.095 -4.839 1.00 93.81 121 TRP A C 1
ATOM 923 O O . TRP A 1 121 ? 29.190 -21.105 -4.150 1.00 93.81 121 TRP A O 1
ATOM 933 N N . LEU A 1 122 ? 30.193 -19.205 -4.771 1.00 94.25 122 LEU A N 1
ATOM 934 C CA . LEU A 1 122 ? 31.332 -19.343 -3.861 1.00 94.25 122 LEU A CA 1
ATOM 935 C C . LEU A 1 122 ? 30.951 -19.110 -2.385 1.00 94.25 122 LEU A C 1
ATOM 937 O O . LEU A 1 122 ? 31.576 -19.684 -1.496 1.00 94.25 122 LEU A O 1
ATOM 941 N N . LEU A 1 123 ? 29.964 -18.247 -2.116 1.00 93.75 123 LEU A N 1
ATOM 942 C CA . LEU A 1 123 ? 29.497 -17.925 -0.761 1.00 93.75 123 LEU A CA 1
ATOM 943 C C . LEU A 1 123 ? 28.513 -18.957 -0.192 1.00 93.75 123 LEU A C 1
ATOM 945 O O . LEU A 1 123 ? 28.388 -19.048 1.029 1.00 93.75 123 LEU A O 1
ATOM 949 N N . THR A 1 124 ? 27.798 -19.690 -1.047 1.00 80.44 124 THR A N 1
ATOM 950 C CA . THR A 1 124 ? 26.885 -20.771 -0.651 1.00 80.44 124 THR A CA 1
ATOM 951 C C . THR A 1 124 ? 27.571 -22.132 -0.831 1.00 80.44 124 THR A C 1
ATOM 953 O O . THR A 1 124 ? 27.607 -22.607 -1.967 1.00 80.44 124 THR A O 1
ATOM 956 N N . PRO A 1 125 ? 28.132 -22.738 0.237 1.00 70.88 125 PRO A N 1
ATOM 957 C CA . PRO A 1 125 ? 28.771 -24.055 0.172 1.00 70.88 125 PRO A CA 1
ATOM 958 C C . PRO A 1 125 ? 27.786 -25.197 -0.110 1.00 70.88 125 PRO A C 1
ATOM 960 O O . PRO A 1 125 ? 26.590 -25.061 0.242 1.00 70.88 125 PRO A O 1
#

Sequence (125 aa):
MYKRQEDEARVIGAFKAADISKFDVTLRYTGVKGDTLVFIDRETGLAEIEVEPASLTSIIHNLHRGKEAGAVWKAIIDISAIIILAMSLVGFVLFLSLRLRLATSMKVIASSVVGLGLIIWLLTP